Protein AF-A0A928NMP2-F1 (afdb_monomer_lite)

Foldseek 3Di:
DDPDPVVVVPPPPPVPPPPDDPPVVVVVVVVVVVVVVVVVDDDDVVVVVVVVVVVVVVVVVVVVVVVPVPVDPPPLDFQDAALVLVVVVCVVVVHDLVVLCVQQVHDSVVSVCCNHRNDDDDPVSLVSCCVPPVDDSCSRDDPPPD

Secondary structure (DSSP, 8-state):
----THHHH--TTGGGS-TTS-HHHHHHHHHHHHHHHHSSS---HHHHHHHHHHHHHHHHHHHHHHHHSS-S--PPPPSS---HHHHHHHHHTT--HHHHHHHHT--HHHHHHHHTTSSPPPHHHHHHHHHHH---GGGG--S---

Structure (mmCIF, N/CA/C/O backbone):
data_AF-A0A928NMP2-F1
#
_entry.id   AF-A0A928NMP2-F1
#
loop_
_atom_site.group_PDB
_atom_site.id
_atom_site.type_symbol
_atom_site.label_atom_id
_atom_site.label_alt_id
_atom_site.label_comp_id
_atom_site.label_asym_id
_atom_site.label_entity_id
_atom_site.label_seq_id
_atom_site.pdbx_PDB_ins_code
_atom_site.Cartn_x
_atom_site.Cartn_y
_atom_site.Cartn_z
_atom_site.occupancy
_atom_site.B_iso_or_equiv
_atom_site.auth_seq_id
_atom_site.auth_comp_id
_atom_site.auth_asym_id
_atom_site.auth_atom_id
_atom_site.pdbx_PDB_model_num
ATOM 1 N N . MET A 1 1 ? 6.647 -67.278 11.280 1.00 42.12 1 MET A N 1
ATOM 2 C CA . MET A 1 1 ? 7.534 -66.411 10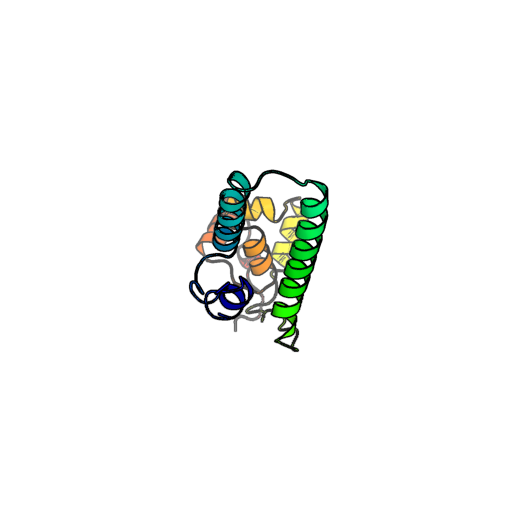.474 1.00 42.12 1 MET A CA 1
ATOM 3 C C . MET A 1 1 ? 7.169 -64.965 10.762 1.00 42.12 1 MET A C 1
ATOM 5 O O . MET A 1 1 ? 6.140 -64.484 10.306 1.00 42.12 1 MET A O 1
ATOM 9 N N . THR A 1 2 ? 7.937 -64.321 11.634 1.00 37.66 2 THR A N 1
ATOM 10 C CA . THR A 1 2 ? 7.749 -62.934 12.070 1.00 37.66 2 THR A CA 1
ATOM 11 C C . THR A 1 2 ? 8.116 -61.988 10.928 1.00 37.66 2 THR A C 1
ATOM 13 O O . THR A 1 2 ? 9.285 -61.685 10.702 1.00 37.66 2 THR A O 1
ATOM 16 N N . LEU A 1 3 ? 7.115 -61.519 10.181 1.00 40.25 3 LEU A N 1
ATOM 17 C CA . LEU A 1 3 ? 7.292 -60.398 9.260 1.00 40.25 3 LEU A CA 1
ATOM 18 C C . LEU A 1 3 ? 7.546 -59.138 10.095 1.00 40.25 3 LEU A C 1
ATOM 20 O O . LEU A 1 3 ? 6.629 -58.507 10.615 1.00 40.25 3 LEU A O 1
ATOM 24 N N . SER A 1 4 ? 8.832 -58.845 10.280 1.00 45.22 4 SER A N 1
ATOM 25 C CA . SER A 1 4 ? 9.343 -57.680 10.991 1.00 45.22 4 SER A CA 1
ATOM 26 C C . SER A 1 4 ? 8.748 -56.393 10.416 1.00 45.22 4 SER A C 1
ATOM 28 O O . SER A 1 4 ? 8.716 -56.183 9.201 1.00 45.22 4 SER A O 1
ATOM 30 N N . ILE A 1 5 ? 8.322 -55.509 11.317 1.00 49.53 5 ILE A N 1
ATOM 31 C CA . ILE A 1 5 ? 7.784 -54.163 11.061 1.00 49.53 5 ILE A CA 1
ATOM 32 C C . ILE A 1 5 ? 8.732 -53.318 10.177 1.00 49.53 5 ILE A C 1
ATOM 34 O O . ILE A 1 5 ? 8.299 -52.363 9.531 1.00 49.53 5 ILE A O 1
ATOM 38 N N . GLU A 1 6 ? 10.004 -53.711 10.056 1.00 42.06 6 GLU A N 1
ATOM 39 C CA . GLU A 1 6 ? 10.970 -53.114 9.129 1.00 42.06 6 GLU A CA 1
ATOM 40 C C . GLU A 1 6 ? 10.545 -53.182 7.653 1.00 42.06 6 GLU A C 1
ATOM 42 O O . GLU A 1 6 ? 10.818 -52.245 6.898 1.00 42.06 6 GLU A O 1
ATOM 47 N N . ASN A 1 7 ? 9.797 -54.211 7.239 1.00 44.44 7 ASN A N 1
ATOM 48 C CA . ASN A 1 7 ? 9.346 -54.337 5.849 1.00 44.44 7 ASN A CA 1
ATOM 49 C C . ASN A 1 7 ? 8.210 -53.367 5.491 1.00 44.44 7 ASN A C 1
ATOM 51 O O . ASN A 1 7 ? 8.084 -52.982 4.330 1.00 44.44 7 ASN A O 1
ATOM 55 N N . LEU A 1 8 ? 7.438 -52.888 6.474 1.00 43.59 8 LEU A N 1
ATOM 56 C CA . LEU A 1 8 ? 6.393 -51.887 6.228 1.00 43.59 8 LEU A CA 1
ATOM 57 C C . LEU A 1 8 ? 6.975 -50.468 6.076 1.00 43.59 8 LEU A C 1
ATOM 59 O O . LEU A 1 8 ? 6.406 -49.627 5.383 1.00 43.59 8 LEU A O 1
ATOM 63 N N . LEU A 1 9 ? 8.141 -50.206 6.678 1.00 43.12 9 LEU A N 1
ATOM 64 C CA . LEU A 1 9 ? 8.851 -48.923 6.580 1.00 43.12 9 LEU A CA 1
ATOM 65 C C . LEU A 1 9 ? 9.780 -48.835 5.356 1.00 43.12 9 LEU A C 1
ATOM 67 O O . LEU A 1 9 ? 10.292 -47.754 5.051 1.00 43.12 9 LEU A O 1
ATOM 71 N N . ARG A 1 10 ? 9.975 -49.944 4.627 1.00 42.19 10 ARG A N 1
ATOM 72 C CA . ARG A 1 10 ? 10.815 -50.007 3.420 1.00 42.19 10 ARG A CA 1
ATOM 73 C C . ARG A 1 10 ? 10.083 -49.665 2.121 1.00 42.19 10 ARG A C 1
ATOM 75 O O . ARG A 1 10 ? 10.741 -49.399 1.118 1.00 42.19 10 ARG A O 1
ATOM 82 N N . SER A 1 11 ? 8.754 -49.543 2.147 1.00 39.53 11 SER A N 1
ATOM 83 C CA . SER A 1 11 ? 7.981 -48.911 1.070 1.00 39.53 11 SER A CA 1
ATOM 84 C C . SER A 1 11 ? 8.150 -47.385 1.125 1.00 39.53 11 SER A C 1
ATOM 86 O O . SER A 1 11 ? 7.232 -46.621 1.442 1.00 39.53 11 SER A O 1
ATOM 88 N N . ARG A 1 12 ? 9.361 -46.921 0.807 1.00 45.88 12 ARG A N 1
ATOM 89 C CA . ARG A 1 12 ? 9.639 -45.535 0.426 1.00 45.88 12 ARG A CA 1
ATOM 90 C C . ARG A 1 12 ? 8.931 -45.251 -0.897 1.00 45.88 12 ARG A C 1
ATOM 92 O O . AR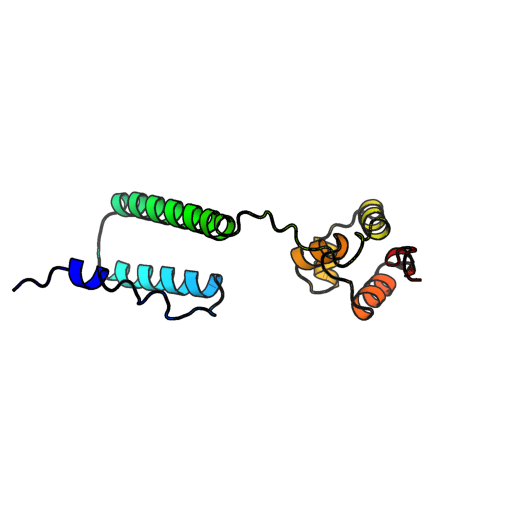G A 1 12 ? 9.575 -45.305 -1.930 1.00 45.88 12 ARG A O 1
ATOM 99 N N . ASN A 1 13 ? 7.618 -45.020 -0.857 1.00 44.59 13 ASN A N 1
ATOM 100 C CA . ASN A 1 13 ? 6.871 -44.316 -1.910 1.00 44.59 13 ASN A CA 1
ATOM 101 C C . ASN A 1 13 ? 5.394 -44.014 -1.588 1.00 44.59 13 ASN A C 1
ATOM 103 O O . ASN A 1 13 ? 4.700 -43.480 -2.444 1.00 44.59 13 ASN A O 1
ATOM 107 N N . SER A 1 14 ? 4.890 -44.231 -0.367 1.00 39.50 14 SER A N 1
ATOM 108 C CA . SER A 1 14 ? 3.506 -43.835 -0.026 1.00 39.50 14 SER A CA 1
ATOM 109 C C . SER A 1 14 ? 3.346 -42.365 0.407 1.00 39.50 14 SER A C 1
ATOM 111 O O . SER A 1 14 ? 2.228 -41.877 0.548 1.00 39.50 14 SER A O 1
ATOM 113 N N . PHE A 1 15 ? 4.438 -41.605 0.561 1.00 43.75 15 PHE A N 1
ATOM 114 C CA . PHE A 1 15 ? 4.378 -40.178 0.928 1.00 43.75 15 PHE A CA 1
ATOM 115 C C . PHE A 1 15 ? 4.134 -39.224 -0.255 1.00 43.75 15 PHE A C 1
ATOM 117 O O . PHE A 1 15 ? 3.953 -38.020 -0.039 1.00 43.75 15 PHE A O 1
ATOM 124 N N . ASN A 1 16 ? 4.067 -39.758 -1.477 1.00 43.91 16 ASN A N 1
ATOM 125 C CA . ASN A 1 16 ? 3.787 -39.005 -2.702 1.00 43.91 16 ASN A CA 1
ATOM 126 C C . ASN A 1 16 ? 2.309 -39.036 -3.120 1.00 43.91 16 ASN A C 1
ATOM 128 O O . ASN A 1 16 ? 1.994 -38.630 -4.231 1.00 43.91 16 ASN A O 1
ATOM 132 N N . LEU A 1 17 ? 1.386 -39.472 -2.254 1.00 45.22 17 LEU A N 1
ATOM 133 C CA . LEU A 1 17 ? -0.013 -39.618 -2.671 1.00 45.22 17 LEU A CA 1
ATOM 134 C C . LEU A 1 17 ? -0.807 -38.300 -2.742 1.00 45.22 17 LEU A C 1
ATOM 136 O O . LEU A 1 17 ? -1.920 -38.300 -3.244 1.00 45.22 17 LEU A O 1
ATOM 140 N N . PHE A 1 18 ? -0.264 -37.160 -2.297 1.00 44.34 18 PHE A N 1
ATOM 141 C CA . PHE A 1 18 ? -0.990 -35.881 -2.356 1.00 44.34 18 PHE A CA 1
ATOM 142 C C . PHE A 1 18 ? -0.049 -34.686 -2.581 1.00 44.34 18 PHE A C 1
ATOM 144 O O . PHE A 1 18 ? 0.336 -34.020 -1.615 1.00 44.34 18 PHE A O 1
ATOM 151 N N . PRO A 1 19 ? 0.342 -34.391 -3.835 1.00 44.91 19 PRO A N 1
ATOM 152 C CA . PRO A 1 19 ? 1.180 -33.231 -4.139 1.00 44.91 19 PRO A CA 1
ATOM 153 C C . PRO A 1 19 ? 0.435 -31.890 -4.000 1.00 44.91 19 PRO A C 1
ATOM 155 O O . PRO A 1 19 ? 1.084 -30.873 -3.786 1.00 44.91 19 PRO A O 1
ATOM 158 N N . ASN A 1 20 ? -0.906 -31.884 -4.021 1.00 43.88 20 ASN A N 1
ATOM 159 C CA . ASN A 1 20 ? -1.707 -30.652 -4.121 1.00 43.88 20 ASN A CA 1
ATOM 160 C C . ASN A 1 20 ? -2.597 -30.338 -2.904 1.00 43.88 20 ASN A C 1
ATOM 162 O O . ASN A 1 20 ? -3.454 -29.461 -2.971 1.00 43.88 20 ASN A O 1
ATOM 166 N N . ILE A 1 21 ? -2.409 -31.016 -1.769 1.00 47.22 21 ILE A N 1
ATOM 167 C CA . ILE A 1 21 ? -3.137 -30.672 -0.541 1.00 47.22 21 ILE A CA 1
ATOM 168 C C . ILE A 1 21 ? -2.348 -29.604 0.224 1.00 47.22 21 ILE A C 1
ATOM 170 O O . ILE A 1 21 ? -1.188 -29.818 0.585 1.00 47.22 21 ILE A O 1
ATOM 174 N N . CYS A 1 22 ? -2.998 -28.464 0.489 1.00 45.19 22 CYS A N 1
ATOM 175 C CA . CYS A 1 22 ? -2.463 -27.342 1.263 1.00 45.19 22 CYS A CA 1
AT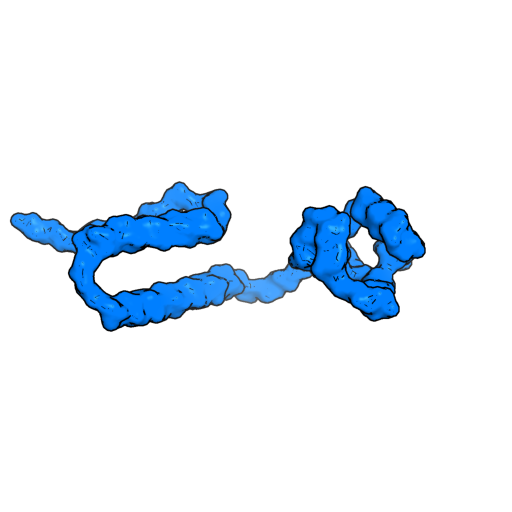OM 176 C C . CYS A 1 22 ? -1.694 -27.834 2.505 1.00 45.19 22 CYS A C 1
ATOM 178 O O . CYS A 1 22 ? -2.182 -28.687 3.252 1.00 45.19 22 CYS A O 1
ATOM 180 N N . LEU A 1 23 ? -0.499 -27.281 2.751 1.00 51.59 23 LEU A N 1
ATOM 181 C CA . LEU A 1 23 ? 0.424 -27.675 3.830 1.00 51.59 23 LEU A CA 1
ATOM 182 C C . LEU A 1 23 ? -0.271 -27.786 5.207 1.00 51.59 23 LEU A C 1
ATOM 184 O O . LEU A 1 23 ? 0.088 -28.619 6.042 1.00 51.59 23 LEU A O 1
ATOM 188 N N . H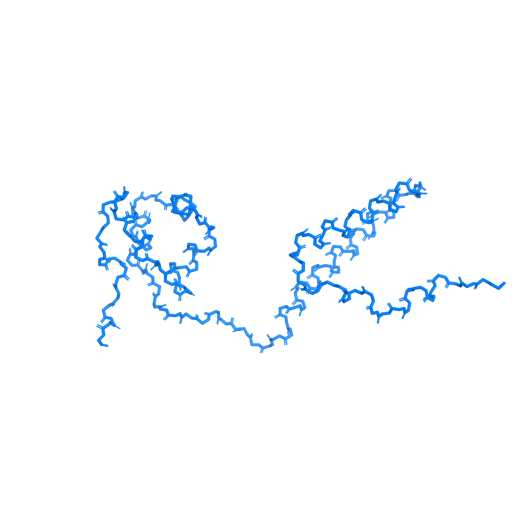IS A 1 24 ? -1.310 -26.974 5.419 1.00 45.12 24 HIS A N 1
ATOM 189 C CA . HIS A 1 24 ? -2.141 -26.964 6.619 1.00 45.12 24 HIS A CA 1
ATOM 190 C C . HIS A 1 24 ? -3.031 -28.216 6.756 1.00 45.12 24 HIS A C 1
ATOM 192 O O . HIS A 1 24 ? -3.119 -28.805 7.834 1.00 45.12 24 HIS A O 1
ATOM 198 N N . LEU A 1 25 ? -3.636 -28.676 5.657 1.00 47.22 25 LEU A N 1
ATOM 199 C CA . LEU A 1 25 ? -4.411 -29.920 5.595 1.00 47.22 25 LEU A CA 1
ATOM 200 C C . LEU A 1 25 ? -3.496 -31.143 5.738 1.00 47.22 25 LEU A C 1
ATOM 202 O O . LEU A 1 25 ? -3.838 -32.081 6.454 1.00 47.22 25 LEU A O 1
ATOM 206 N N . ARG A 1 26 ? -2.287 -31.099 5.165 1.00 50.91 26 ARG A N 1
ATOM 207 C CA . ARG A 1 26 ? -1.287 -32.171 5.302 1.00 50.91 26 ARG A CA 1
ATOM 208 C C . ARG A 1 26 ? -0.837 -32.346 6.760 1.00 50.91 26 ARG A C 1
ATOM 210 O O . ARG A 1 26 ? -0.795 -33.467 7.260 1.00 50.91 26 ARG A O 1
ATOM 217 N N . ASN A 1 27 ? -0.609 -31.244 7.478 1.00 52.72 27 ASN A N 1
ATOM 218 C CA . ASN A 1 27 ? -0.302 -31.274 8.912 1.00 52.72 27 ASN A CA 1
ATOM 219 C C . ASN A 1 27 ? -1.498 -31.715 9.771 1.00 52.72 27 ASN A C 1
ATOM 221 O O . ASN A 1 27 ? -1.299 -32.462 10.730 1.00 52.72 27 ASN A O 1
ATOM 225 N N . LYS A 1 28 ? -2.736 -31.332 9.427 1.00 58.16 28 LYS A N 1
ATOM 226 C CA . LYS A 1 28 ? -3.945 -31.850 10.097 1.00 58.16 28 LYS A CA 1
ATOM 227 C C . LYS A 1 28 ? -4.105 -33.360 9.898 1.00 58.16 28 LYS A C 1
ATOM 229 O O . LYS A 1 28 ? -4.352 -34.067 10.870 1.00 58.16 28 LYS A O 1
ATOM 234 N N . ILE A 1 29 ? -3.877 -33.875 8.688 1.00 58.91 29 ILE A N 1
ATOM 235 C CA . ILE A 1 29 ? -3.947 -35.314 8.390 1.00 58.91 29 ILE A CA 1
ATOM 236 C C . ILE A 1 29 ? -2.865 -36.073 9.167 1.00 58.91 29 ILE A C 1
ATOM 238 O O . ILE A 1 29 ? -3.192 -37.003 9.901 1.00 58.91 29 ILE A O 1
ATOM 242 N N . ILE A 1 30 ? -1.604 -35.632 9.111 1.00 59.38 30 ILE A N 1
ATOM 243 C CA . ILE A 1 30 ? -0.488 -36.288 9.816 1.00 59.38 30 ILE A CA 1
ATOM 244 C C . ILE A 1 30 ? -0.707 -36.281 11.334 1.00 59.38 30 ILE A C 1
ATOM 246 O O . ILE A 1 30 ? -0.537 -37.309 11.988 1.00 59.38 30 ILE A O 1
ATOM 250 N N . THR A 1 31 ? -1.125 -35.145 11.902 1.00 57.81 31 THR A N 1
ATOM 251 C CA . THR A 1 31 ? -1.395 -35.043 13.345 1.00 57.81 31 THR A CA 1
ATOM 252 C C . THR A 1 31 ? -2.626 -35.847 13.762 1.00 57.81 31 THR A C 1
ATOM 254 O O . THR A 1 31 ? -2.595 -36.455 14.830 1.00 57.81 31 THR A O 1
ATOM 257 N N . SER A 1 32 ? -3.671 -35.928 12.929 1.00 55.12 32 SER A N 1
ATOM 258 C CA . SER A 1 32 ? -4.865 -36.749 13.190 1.00 55.12 32 SER A CA 1
ATOM 259 C C . SER A 1 32 ? -4.579 -38.253 13.129 1.00 55.12 32 SER A C 1
ATOM 261 O O . SER A 1 32 ? -5.020 -38.989 14.012 1.00 55.12 32 SER A O 1
ATOM 263 N N . PHE A 1 33 ? -3.763 -38.696 12.167 1.00 55.16 33 PHE A N 1
ATOM 264 C CA . PHE A 1 33 ? -3.315 -40.082 12.051 1.00 55.16 33 PHE A CA 1
ATOM 265 C C . PHE A 1 33 ? -2.485 -40.475 13.280 1.00 55.16 33 PHE A C 1
ATOM 267 O O . PHE A 1 33 ? -2.784 -41.469 13.937 1.00 55.16 33 PHE A O 1
ATOM 274 N N . TYR A 1 34 ? -1.547 -39.615 13.698 1.00 51.53 34 TYR A N 1
ATOM 275 C CA . TYR A 1 34 ? -0.770 -39.816 14.928 1.00 51.53 34 TYR A CA 1
ATOM 276 C C . TYR A 1 34 ? -1.628 -39.805 16.204 1.00 51.53 34 TYR A C 1
ATOM 278 O O . TYR A 1 34 ? -1.308 -40.507 17.164 1.00 51.53 34 TYR A O 1
ATOM 286 N N . ARG A 1 35 ? -2.712 -39.017 16.253 1.00 51.38 35 ARG A N 1
ATOM 287 C CA . ARG A 1 35 ? -3.640 -38.985 17.398 1.00 51.38 35 ARG A CA 1
ATOM 288 C C . ARG A 1 35 ? -4.454 -40.278 17.488 1.00 51.38 35 ARG A C 1
ATOM 290 O O . ARG A 1 35 ? -4.613 -40.803 18.586 1.00 51.38 35 ARG A O 1
ATOM 297 N N . LYS A 1 36 ? -4.893 -40.812 16.342 1.00 49.09 36 LYS A N 1
ATOM 298 C CA . LYS A 1 36 ? -5.670 -42.058 16.239 1.00 49.09 36 LYS A CA 1
ATOM 299 C C . LYS A 1 36 ? -4.837 -43.307 16.551 1.00 49.09 36 LYS A C 1
ATOM 301 O O . LYS A 1 36 ? -5.341 -44.225 17.183 1.00 49.09 36 LYS A O 1
ATOM 306 N N . SER A 1 37 ? -3.547 -43.314 16.215 1.00 48.00 37 SER A N 1
ATOM 307 C CA . SER A 1 37 ? -2.625 -44.379 16.641 1.00 48.00 37 SER A CA 1
ATOM 308 C C . SER A 1 37 ? -2.339 -44.364 18.154 1.00 48.00 37 SER A C 1
ATOM 310 O O . SER A 1 37 ? -2.060 -45.406 18.737 1.00 48.00 37 SER A O 1
ATOM 312 N N . ASN A 1 38 ? -2.419 -43.199 18.812 1.00 48.88 38 ASN A N 1
ATOM 313 C CA . ASN A 1 38 ? -2.089 -43.040 20.238 1.00 48.88 38 ASN A CA 1
ATOM 314 C C . ASN A 1 38 ? -3.255 -43.311 21.200 1.00 48.88 38 ASN A C 1
ATOM 316 O O . ASN A 1 38 ? -2.999 -43.581 22.370 1.00 48.88 38 ASN A O 1
ATOM 320 N N . SER A 1 39 ? -4.515 -43.287 20.751 1.00 48.59 39 SER A N 1
ATOM 321 C CA . SER A 1 39 ? -5.624 -43.806 21.571 1.00 48.59 39 SER A CA 1
ATOM 322 C C . SER A 1 39 ? -5.551 -45.328 21.742 1.00 48.59 39 SER A C 1
ATOM 324 O O . SER A 1 39 ? -6.192 -45.868 22.635 1.00 48.59 39 SER A O 1
ATOM 326 N N . PHE A 1 40 ? -4.757 -46.009 20.907 1.00 48.94 40 PHE A N 1
ATOM 327 C CA . PHE A 1 40 ? -4.585 -47.462 20.912 1.00 48.94 40 PHE A CA 1
ATOM 328 C C . PHE A 1 40 ? -3.372 -47.940 21.732 1.00 48.94 40 PHE A C 1
ATOM 330 O O . PHE A 1 40 ? -3.284 -49.112 22.077 1.00 48.94 40 PHE A O 1
ATOM 337 N N . LEU A 1 41 ? -2.432 -47.051 22.075 1.00 45.78 41 LEU A N 1
ATOM 338 C CA . LEU A 1 41 ? -1.188 -47.415 22.758 1.00 45.78 41 LEU A CA 1
ATOM 339 C C . LEU A 1 41 ? -1.000 -46.567 24.017 1.00 45.78 41 LEU A C 1
ATOM 341 O O . LEU A 1 41 ? -0.496 -45.443 23.993 1.00 45.78 41 LEU A O 1
ATOM 345 N N . GLY A 1 42 ? -1.418 -47.128 25.148 1.00 51.38 42 GLY A N 1
ATOM 346 C CA . GLY A 1 42 ? -1.162 -46.554 26.459 1.00 51.38 42 GLY A CA 1
ATOM 347 C C . GLY A 1 42 ? 0.337 -46.498 26.791 1.00 51.38 42 GLY A C 1
ATOM 348 O O . GLY A 1 42 ? 1.037 -47.500 26.706 1.00 51.38 42 GLY A O 1
ATOM 349 N N . LYS A 1 43 ? 0.758 -45.332 27.312 1.00 46.53 43 LYS A N 1
ATOM 350 C CA . LYS A 1 43 ? 1.967 -45.052 28.129 1.00 46.53 43 LYS A CA 1
ATOM 351 C C . LYS A 1 43 ? 3.308 -44.851 27.383 1.00 46.53 43 LYS A C 1
ATOM 353 O O . LYS A 1 43 ? 3.952 -45.807 26.988 1.00 46.53 43 LYS A O 1
ATOM 358 N N . ASN A 1 44 ? 3.808 -43.597 27.337 1.00 49.78 44 ASN A N 1
ATOM 359 C CA . ASN A 1 44 ? 4.977 -43.095 28.114 1.00 49.78 44 ASN A CA 1
ATOM 360 C C . ASN A 1 44 ? 5.310 -41.609 27.773 1.00 49.78 44 ASN A C 1
ATOM 362 O O . ASN A 1 44 ? 5.842 -41.297 26.703 1.00 49.78 44 ASN A O 1
ATOM 366 N N . LYS A 1 45 ? 5.045 -40.656 28.689 1.00 50.69 45 LYS A N 1
ATOM 367 C CA . LYS A 1 45 ? 5.194 -39.192 28.451 1.00 50.69 45 LYS A CA 1
ATOM 368 C C . LYS A 1 45 ? 6.640 -38.746 28.142 1.00 50.69 45 LYS A C 1
ATOM 370 O O . LYS A 1 45 ? 6.840 -37.733 27.469 1.00 50.69 45 LYS A O 1
ATOM 375 N N . LYS A 1 46 ? 7.657 -39.483 28.614 1.00 50.75 46 LYS A N 1
ATOM 376 C CA . LYS A 1 46 ? 9.083 -39.186 28.353 1.00 50.75 46 LYS A CA 1
ATOM 377 C C . LYS A 1 46 ? 9.492 -39.534 26.915 1.00 50.75 46 LYS A C 1
ATOM 379 O O . LYS A 1 46 ? 10.150 -38.718 26.269 1.00 50.75 46 LYS A O 1
ATOM 384 N N . SER A 1 47 ? 9.029 -40.670 26.385 1.00 47.62 47 SER A N 1
ATOM 385 C CA . SER A 1 47 ? 9.236 -41.037 24.974 1.00 47.62 47 SER A CA 1
ATOM 386 C C . SER A 1 47 ? 8.572 -40.037 24.032 1.00 47.62 47 SER A C 1
ATOM 388 O O . SER A 1 47 ? 9.185 -39.652 23.043 1.00 47.62 47 SER A O 1
ATOM 390 N N . PHE A 1 48 ? 7.398 -39.509 24.396 1.00 51.56 48 PHE A N 1
ATOM 391 C CA . PHE A 1 48 ? 6.701 -38.473 23.626 1.00 51.56 48 PHE A CA 1
ATOM 392 C C . PHE A 1 48 ? 7.495 -37.162 23.500 1.00 51.56 48 PHE A C 1
ATOM 394 O O . PHE A 1 48 ? 7.585 -36.584 22.419 1.00 51.56 48 PHE A O 1
ATOM 401 N N . LYS A 1 49 ? 8.124 -36.687 24.586 1.00 55.50 49 LYS A N 1
ATOM 402 C CA . LYS A 1 49 ? 8.972 -35.480 24.530 1.00 55.50 49 LYS A CA 1
ATOM 403 C C . LYS A 1 49 ? 10.191 -35.685 23.625 1.00 55.50 49 LYS A C 1
ATOM 405 O O . LYS A 1 49 ? 10.608 -34.747 22.946 1.00 55.50 49 LYS A O 1
ATOM 410 N N . LYS A 1 50 ? 10.753 -36.899 23.603 1.00 56.53 50 LYS A N 1
ATOM 411 C CA . LYS A 1 50 ? 11.897 -37.249 22.752 1.00 56.53 50 LYS A CA 1
ATOM 412 C C . LYS A 1 50 ? 11.481 -37.355 21.283 1.00 56.53 50 LYS A C 1
ATOM 414 O O . LYS A 1 50 ? 12.121 -36.732 20.442 1.00 56.53 50 LYS A O 1
ATOM 419 N N . THR A 1 51 ? 10.386 -38.051 20.977 1.00 55.06 51 THR A N 1
ATOM 420 C CA . THR A 1 51 ? 9.883 -38.194 19.602 1.00 55.06 51 THR A CA 1
ATOM 421 C C . THR A 1 51 ? 9.390 -36.865 19.032 1.00 55.06 51 THR A C 1
ATOM 423 O O . THR A 1 51 ? 9.760 -36.535 17.910 1.00 55.06 51 THR A O 1
ATOM 426 N N . LYS A 1 52 ? 8.690 -36.030 19.814 1.00 58.69 52 LYS A N 1
ATOM 427 C CA . LYS A 1 52 ? 8.288 -34.675 19.397 1.00 58.69 52 LYS A CA 1
ATOM 428 C C . LYS A 1 52 ? 9.494 -33.787 19.068 1.00 58.69 52 LYS A C 1
ATOM 430 O O . LYS A 1 52 ? 9.511 -33.171 18.012 1.00 58.69 52 LYS A O 1
ATOM 435 N N . LYS A 1 53 ? 10.556 -33.800 19.888 1.00 59.72 53 LYS A N 1
ATOM 436 C CA . LYS A 1 53 ? 11.803 -33.064 19.592 1.00 59.72 53 LYS A CA 1
ATOM 437 C C . LYS A 1 53 ? 12.491 -33.538 18.308 1.00 59.72 53 LYS A C 1
ATOM 439 O O . LYS A 1 53 ? 13.044 -32.716 17.583 1.00 59.72 53 LYS A O 1
ATOM 444 N N . VAL A 1 54 ? 12.484 -34.844 18.028 1.00 59.19 54 VAL A N 1
ATOM 445 C CA . VAL A 1 54 ? 13.064 -35.393 16.790 1.00 59.19 54 VAL A CA 1
ATOM 446 C C . VAL A 1 54 ? 12.225 -34.991 15.576 1.00 59.19 54 VAL A C 1
ATOM 448 O O . VAL A 1 54 ? 12.799 -34.549 14.582 1.00 59.19 54 VAL A O 1
ATOM 451 N N . VAL A 1 55 ? 10.894 -35.065 15.678 1.00 60.59 55 VAL A N 1
ATOM 452 C CA . VAL A 1 55 ? 9.970 -34.642 14.615 1.00 60.59 55 VAL A CA 1
ATOM 453 C C . VAL A 1 55 ? 10.084 -33.138 14.360 1.00 60.59 55 VAL A C 1
ATOM 455 O O . VAL A 1 55 ? 10.289 -32.763 13.214 1.00 60.59 55 VAL A O 1
ATOM 458 N N . ASP A 1 56 ? 10.084 -32.295 15.398 1.00 65.38 56 ASP A N 1
ATOM 459 C CA . ASP A 1 56 ? 10.234 -30.832 15.292 1.00 65.38 56 ASP A CA 1
ATOM 460 C C . ASP A 1 56 ? 11.598 -30.424 14.696 1.00 65.38 56 ASP A C 1
ATOM 462 O O . ASP A 1 56 ? 11.709 -29.468 13.923 1.00 65.38 56 ASP A O 1
ATOM 466 N N . LYS A 1 57 ? 12.670 -31.161 15.025 1.00 63.16 57 LYS A N 1
ATOM 467 C CA . LYS A 1 57 ? 14.006 -30.953 14.441 1.00 63.16 57 LYS A CA 1
ATOM 468 C C . LYS A 1 57 ? 14.055 -31.395 12.975 1.00 63.16 57 LYS A C 1
ATOM 470 O O . LYS A 1 57 ? 14.730 -30.750 12.171 1.00 63.16 57 LYS A O 1
ATOM 475 N N . ALA A 1 58 ? 13.350 -32.469 12.623 1.00 58.12 58 ALA A N 1
ATOM 476 C CA . ALA A 1 58 ? 13.240 -32.953 11.252 1.00 58.12 58 ALA A CA 1
ATOM 477 C C . ALA A 1 58 ? 12.396 -32.006 10.384 1.00 58.12 58 ALA A C 1
ATOM 479 O O . ALA A 1 58 ? 12.850 -31.640 9.303 1.00 58.12 58 ALA A O 1
ATOM 480 N N . THR A 1 59 ? 11.251 -31.511 10.866 1.00 59.94 59 THR A N 1
ATOM 481 C CA . THR A 1 59 ? 10.432 -30.515 10.148 1.00 59.94 59 THR A CA 1
ATOM 482 C C . THR A 1 59 ? 11.174 -29.197 9.951 1.00 59.94 59 THR A C 1
ATOM 484 O O . THR A 1 59 ? 11.170 -28.678 8.835 1.00 59.94 59 THR A O 1
ATOM 487 N N . LYS A 1 60 ? 11.901 -28.691 10.962 1.00 60.12 60 LYS A N 1
ATOM 488 C CA . LYS A 1 60 ? 12.764 -27.501 10.792 1.00 60.12 60 LYS A CA 1
ATOM 489 C C . LYS A 1 60 ? 13.864 -27.711 9.744 1.00 60.12 60 LYS A C 1
ATOM 491 O O . LYS A 1 60 ? 14.106 -26.824 8.926 1.00 60.12 60 LYS A O 1
ATOM 496 N N . ARG A 1 61 ? 14.510 -28.884 9.727 1.00 54.66 61 ARG A N 1
ATOM 497 C CA . ARG A 1 61 ? 15.517 -29.235 8.706 1.00 54.66 61 ARG A CA 1
ATOM 498 C C . ARG A 1 61 ? 14.910 -29.371 7.312 1.00 54.66 61 ARG A C 1
ATOM 500 O O . ARG A 1 61 ? 15.535 -28.922 6.360 1.00 54.66 61 ARG A O 1
ATOM 507 N N . CYS A 1 62 ? 13.719 -29.950 7.181 1.00 53.41 62 CYS A N 1
ATOM 508 C CA . CYS A 1 62 ? 13.022 -30.064 5.900 1.00 53.41 62 CYS A CA 1
ATOM 509 C C . CYS A 1 62 ? 12.627 -28.693 5.344 1.00 53.41 62 CYS A C 1
ATOM 511 O O . CYS A 1 62 ? 12.870 -28.462 4.167 1.00 53.41 62 CYS A O 1
ATOM 513 N N . TYR A 1 63 ? 12.136 -27.774 6.185 1.00 53.62 63 TYR A N 1
ATOM 514 C CA . TYR A 1 63 ? 11.801 -26.401 5.784 1.00 53.62 63 TYR A CA 1
ATOM 515 C C . TYR A 1 63 ? 13.028 -25.621 5.281 1.00 53.62 63 TYR A C 1
ATOM 517 O O . TYR A 1 63 ? 12.973 -24.967 4.244 1.00 53.62 63 TYR A O 1
ATOM 525 N N . HIS A 1 64 ? 14.176 -25.745 5.961 1.00 50.75 64 HIS A N 1
ATOM 526 C CA . HIS A 1 64 ? 15.429 -25.158 5.470 1.00 50.75 64 HIS A CA 1
ATOM 527 C C . HIS A 1 64 ? 15.967 -25.869 4.220 1.00 50.75 64 HIS A C 1
ATOM 529 O O . HIS A 1 64 ? 16.525 -25.222 3.341 1.00 50.75 64 HIS A O 1
ATOM 535 N N . LYS A 1 65 ? 15.804 -27.194 4.111 1.00 48.06 65 LYS A N 1
ATOM 536 C CA . LYS A 1 65 ? 16.318 -27.972 2.977 1.00 48.06 65 LYS A CA 1
ATOM 537 C C . LYS A 1 65 ? 15.517 -27.727 1.700 1.00 48.06 65 LYS A C 1
ATOM 539 O O . LYS A 1 65 ? 16.146 -27.601 0.659 1.00 48.06 65 LYS A O 1
ATOM 544 N N . SER A 1 66 ? 14.190 -27.584 1.760 1.00 45.03 66 SER A N 1
ATOM 545 C CA . SER A 1 66 ? 13.367 -27.224 0.591 1.00 45.03 66 SER A CA 1
ATOM 546 C C . SER A 1 66 ? 13.705 -25.841 0.026 1.00 45.03 66 SER A C 1
ATOM 548 O O . SER A 1 66 ? 13.609 -25.653 -1.181 1.00 45.03 66 SER A O 1
ATOM 550 N N . ASN A 1 67 ? 14.194 -24.920 0.862 1.00 47.88 67 ASN A N 1
ATOM 551 C CA . ASN A 1 67 ? 14.682 -23.612 0.412 1.00 47.88 67 ASN A CA 1
ATOM 552 C C . ASN A 1 67 ? 16.139 -23.646 -0.088 1.00 47.88 67 ASN A C 1
ATOM 554 O O . ASN A 1 67 ? 16.570 -22.708 -0.740 1.00 47.88 67 ASN A O 1
ATOM 558 N N . LYS A 1 68 ? 16.895 -24.724 0.175 1.00 40.56 68 LYS A N 1
ATOM 559 C CA . LYS A 1 68 ? 18.325 -24.845 -0.170 1.00 40.56 68 LYS A CA 1
ATOM 560 C C . LYS A 1 68 ? 18.599 -25.620 -1.467 1.00 40.56 68 LYS A C 1
ATOM 562 O O . LYS A 1 68 ? 19.726 -25.606 -1.944 1.00 40.56 68 LYS A O 1
ATOM 567 N N . VAL A 1 69 ? 17.602 -26.303 -2.049 1.00 44.50 69 VAL A N 1
ATOM 568 C CA . VAL A 1 69 ? 17.772 -27.027 -3.335 1.00 44.50 69 VAL A CA 1
ATOM 569 C C . VAL A 1 69 ? 17.809 -26.072 -4.539 1.00 44.50 69 VAL A C 1
ATOM 571 O O . VAL A 1 69 ? 18.228 -26.462 -5.620 1.00 44.50 69 VAL A O 1
ATOM 574 N N . LYS A 1 70 ? 17.464 -24.794 -4.359 1.00 42.50 70 LYS A N 1
ATOM 575 C CA . LYS A 1 70 ? 17.747 -23.742 -5.338 1.00 42.50 70 LYS A CA 1
ATOM 576 C C . LYS A 1 70 ? 18.848 -22.866 -4.754 1.00 42.50 70 LYS A C 1
ATOM 578 O O . LYS A 1 70 ? 18.559 -21.930 -4.028 1.00 42.50 70 LYS A O 1
ATOM 583 N N . GLY A 1 71 ? 20.108 -23.210 -5.016 1.00 40.72 71 GLY A N 1
ATOM 584 C CA . GLY A 1 71 ? 21.293 -22.408 -4.672 1.00 40.72 71 GLY A CA 1
ATOM 585 C C . GLY A 1 71 ? 21.399 -21.110 -5.481 1.00 40.72 71 GLY A C 1
ATOM 586 O O . GLY A 1 71 ? 22.469 -20.759 -5.956 1.00 40.72 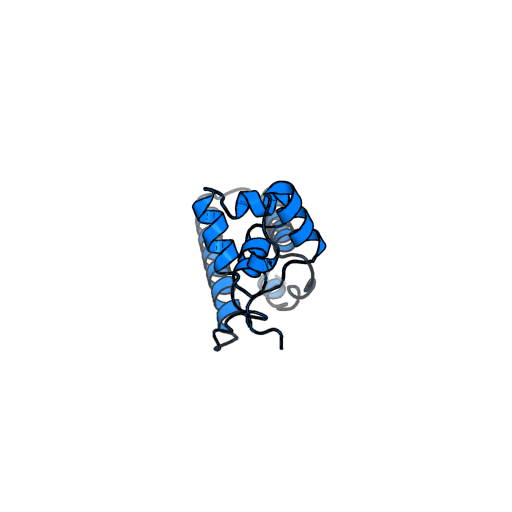71 GLY A O 1
ATOM 587 N N . VAL A 1 72 ? 20.269 -20.440 -5.667 1.00 47.00 72 VAL A N 1
ATOM 588 C CA . VAL A 1 72 ? 20.130 -19.061 -6.100 1.00 47.00 72 VAL A CA 1
ATOM 589 C C . VAL A 1 72 ? 19.158 -18.504 -5.079 1.00 47.00 72 VAL A C 1
ATOM 591 O O . VAL A 1 72 ? 18.035 -19.005 -4.982 1.00 47.00 72 VAL A O 1
ATOM 594 N N . ASP A 1 73 ? 19.574 -17.515 -4.295 1.00 55.53 73 ASP A N 1
ATOM 595 C CA . ASP A 1 73 ? 18.618 -16.673 -3.588 1.00 55.53 73 ASP A CA 1
ATOM 596 C C . ASP A 1 73 ? 17.782 -15.993 -4.677 1.00 55.53 73 ASP A C 1
ATOM 598 O O . ASP A 1 73 ? 18.151 -14.941 -5.196 1.00 55.53 73 ASP A O 1
ATOM 602 N N . VAL A 1 74 ? 16.710 -16.653 -5.134 1.00 55.47 74 VAL A N 1
ATOM 603 C CA . VAL A 1 74 ? 15.807 -16.089 -6.133 1.00 55.47 74 VAL A CA 1
ATOM 604 C C . VAL A 1 74 ? 15.056 -14.995 -5.398 1.00 55.47 74 VAL A C 1
ATOM 606 O O . VAL A 1 74 ? 14.008 -15.228 -4.795 1.00 55.47 74 VAL A O 1
ATOM 609 N N . MET A 1 75 ? 15.655 -13.806 -5.388 1.00 58.91 75 MET A N 1
ATOM 610 C CA . MET A 1 75 ? 14.986 -12.581 -5.001 1.00 58.91 75 MET A CA 1
ATOM 611 C C . MET A 1 75 ? 13.687 -12.557 -5.807 1.00 58.91 75 MET A C 1
ATOM 613 O O . MET A 1 75 ? 13.754 -12.687 -7.033 1.00 58.91 75 MET A O 1
ATOM 617 N N . PRO A 1 76 ? 12.513 -12.473 -5.160 1.00 66.69 76 PRO A N 1
ATOM 618 C CA . PRO A 1 76 ? 11.259 -12.401 -5.891 1.00 66.69 76 PRO A CA 1
ATOM 619 C C . PRO A 1 76 ? 11.375 -11.261 -6.902 1.00 66.69 76 PRO A C 1
ATOM 621 O O . PRO A 1 76 ? 11.672 -10.121 -6.531 1.00 66.69 76 PRO A O 1
ATOM 624 N N . THR A 1 77 ? 11.240 -11.603 -8.183 1.00 79.19 77 THR A N 1
ATOM 625 C CA . THR A 1 77 ? 11.420 -10.671 -9.293 1.00 79.19 77 THR A CA 1
ATOM 626 C C . THR A 1 77 ? 10.409 -9.548 -9.126 1.00 79.19 77 THR A C 1
ATOM 628 O O . THR A 1 77 ? 9.203 -9.797 -9.120 1.00 79.19 77 THR A O 1
ATOM 631 N N . LYS A 1 78 ? 10.893 -8.319 -8.933 1.00 86.62 78 LYS A N 1
ATOM 632 C CA . LYS A 1 78 ? 10.025 -7.144 -8.838 1.00 86.62 78 LYS A CA 1
ATOM 633 C C . LYS A 1 78 ? 9.457 -6.850 -10.223 1.00 86.62 78 LYS A C 1
ATOM 635 O O . LYS A 1 78 ? 10.220 -6.736 -11.176 1.00 86.62 78 LYS A O 1
ATOM 640 N N . ILE A 1 79 ? 8.137 -6.740 -10.308 1.00 90.25 79 ILE A N 1
ATOM 641 C CA . ILE A 1 79 ? 7.396 -6.401 -11.529 1.00 90.25 79 ILE A CA 1
ATOM 642 C C . ILE A 1 79 ? 7.422 -4.883 -11.742 1.00 90.25 79 ILE A C 1
ATOM 644 O O . ILE A 1 79 ? 7.525 -4.414 -12.869 1.00 90.25 79 ILE A O 1
ATOM 648 N N . HIS A 1 80 ? 7.409 -4.116 -10.649 1.00 89.31 80 HIS A N 1
ATOM 649 C CA . HIS A 1 80 ? 7.476 -2.658 -10.676 1.00 89.31 80 HIS A CA 1
ATOM 650 C C . HIS A 1 80 ? 8.341 -2.110 -9.533 1.00 89.31 80 HIS A C 1
ATOM 652 O O . HIS A 1 80 ? 8.710 -2.811 -8.581 1.00 89.31 80 HIS A O 1
ATOM 658 N N . LYS A 1 81 ? 8.688 -0.822 -9.621 1.00 91.62 81 LYS A N 1
ATOM 659 C CA . LYS A 1 81 ? 9.353 -0.114 -8.520 1.00 91.62 81 LYS A CA 1
ATOM 660 C C . LYS A 1 81 ? 8.420 -0.087 -7.299 1.00 91.62 81 LYS A C 1
ATOM 662 O O . LYS A 1 81 ? 7.218 0.116 -7.470 1.00 91.62 81 LYS A O 1
ATOM 667 N N . PRO A 1 82 ? 8.941 -0.254 -6.070 1.00 93.12 82 PRO A N 1
ATOM 668 C CA . PRO A 1 82 ? 8.130 -0.120 -4.864 1.00 93.12 82 PRO A CA 1
ATOM 669 C C . PRO A 1 82 ? 7.385 1.218 -4.828 1.00 93.12 82 PRO A C 1
ATOM 671 O O . PRO A 1 82 ? 7.960 2.250 -5.183 1.00 93.12 82 PRO A O 1
ATOM 674 N N . TYR A 1 83 ? 6.146 1.220 -4.336 1.00 94.81 83 TYR A N 1
ATOM 675 C CA . TYR A 1 83 ? 5.351 2.442 -4.190 1.00 94.81 83 TYR A CA 1
ATOM 676 C C . TYR A 1 83 ? 5.855 3.268 -2.996 1.00 94.81 83 TYR A C 1
ATOM 678 O O . TYR A 1 83 ? 5.263 3.280 -1.915 1.00 94.81 83 TYR A O 1
ATOM 686 N N . ALA A 1 84 ? 6.997 3.937 -3.171 1.00 93.62 84 ALA A N 1
ATOM 687 C CA . ALA A 1 84 ? 7.675 4.686 -2.115 1.00 93.62 84 ALA A CA 1
ATOM 688 C C . ALA A 1 84 ? 6.809 5.831 -1.565 1.00 93.62 84 ALA A C 1
ATOM 690 O O . ALA A 1 84 ? 6.721 5.986 -0.348 1.00 93.62 84 ALA A O 1
ATOM 691 N N . LYS A 1 85 ? 6.114 6.567 -2.447 1.00 94.50 85 LYS A N 1
ATOM 692 C CA . LYS A 1 85 ? 5.182 7.637 -2.055 1.00 94.50 85 LYS A CA 1
ATOM 693 C C . LYS A 1 85 ? 4.045 7.085 -1.188 1.00 94.50 85 LYS A C 1
ATOM 695 O O . LYS A 1 85 ? 3.796 7.597 -0.103 1.00 94.50 85 LYS A O 1
ATOM 700 N N . PHE A 1 86 ? 3.424 5.980 -1.610 1.00 95.75 86 PHE A N 1
ATOM 701 C CA . PHE A 1 86 ? 2.342 5.342 -0.852 1.00 95.75 86 PHE A CA 1
ATOM 702 C C . PHE A 1 86 ? 2.824 4.815 0.505 1.00 95.75 86 PHE A C 1
ATOM 704 O O . PHE A 1 86 ? 2.155 4.986 1.522 1.00 95.75 86 PHE A O 1
ATOM 711 N N . LYS A 1 87 ? 4.031 4.240 0.553 1.00 94.88 87 LYS A N 1
ATOM 712 C CA . LYS A 1 87 ? 4.659 3.795 1.803 1.00 94.88 87 LYS A CA 1
ATOM 713 C C . LYS A 1 87 ? 4.940 4.950 2.771 1.00 94.88 87 LYS A C 1
ATOM 715 O O . LYS A 1 87 ? 4.782 4.753 3.974 1.00 94.88 87 LYS A O 1
ATOM 720 N N . GLY A 1 88 ? 5.365 6.112 2.270 1.00 95.56 88 GLY A N 1
ATOM 721 C CA . GLY A 1 88 ? 5.535 7.332 3.068 1.00 95.56 88 GLY A CA 1
ATOM 722 C C . GLY A 1 88 ? 4.206 7.808 3.646 1.00 95.56 88 GLY A C 1
ATOM 723 O O . GLY A 1 88 ? 4.072 7.919 4.861 1.00 95.56 88 GLY A O 1
ATOM 724 N N . TRP A 1 89 ? 3.191 7.923 2.790 1.00 96.12 89 TRP A N 1
ATOM 725 C CA . TRP A 1 89 ? 1.855 8.363 3.184 1.00 96.12 89 TRP A CA 1
ATOM 726 C C . TRP A 1 89 ? 1.218 7.483 4.270 1.00 96.12 89 TRP A C 1
ATOM 728 O O . TRP A 1 89 ? 0.649 8.010 5.223 1.00 96.12 89 TRP A O 1
ATOM 738 N N . ILE A 1 90 ? 1.366 6.151 4.194 1.00 96.62 90 ILE A N 1
ATOM 739 C CA . ILE A 1 90 ? 0.886 5.238 5.252 1.00 96.62 90 ILE A CA 1
ATOM 740 C C . ILE A 1 90 ? 1.491 5.624 6.610 1.00 96.62 90 ILE A C 1
ATOM 742 O O . ILE A 1 90 ? 0.776 5.703 7.606 1.00 96.62 90 ILE A O 1
ATOM 746 N N . ARG A 1 91 ? 2.801 5.901 6.648 1.00 96.44 91 ARG A N 1
ATOM 747 C CA . ARG A 1 91 ? 3.507 6.264 7.886 1.00 96.44 91 ARG A CA 1
ATOM 748 C C . ARG A 1 91 ? 3.093 7.635 8.406 1.00 96.44 91 ARG A C 1
ATOM 750 O O . ARG A 1 91 ? 2.928 7.786 9.610 1.00 96.44 91 ARG A O 1
ATOM 757 N N . GLU A 1 92 ? 2.933 8.608 7.514 1.00 97.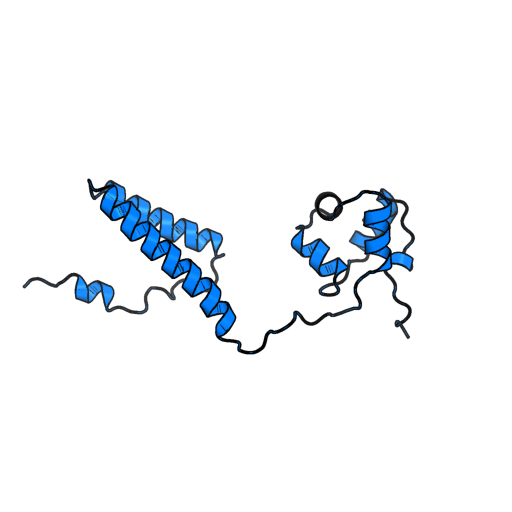06 92 GLU A N 1
ATOM 758 C CA . GLU A 1 92 ? 2.507 9.973 7.852 1.00 97.06 92 GLU A CA 1
ATOM 759 C C . GLU A 1 92 ? 1.095 10.006 8.447 1.00 97.06 92 GLU A C 1
ATOM 761 O O . GLU A 1 92 ? 0.820 10.810 9.331 1.00 97.06 92 GLU A O 1
ATOM 766 N N . ASN A 1 93 ? 0.225 9.089 8.022 1.00 95.81 93 ASN A N 1
ATOM 767 C CA . ASN A 1 93 ? -1.146 8.976 8.523 1.00 95.81 93 ASN A CA 1
ATOM 768 C C . ASN A 1 93 ? -1.278 8.029 9.728 1.00 95.81 93 ASN A C 1
ATOM 770 O O . ASN A 1 93 ? -2.393 7.736 10.152 1.00 95.81 93 ASN A O 1
ATOM 774 N N . GLY A 1 94 ? -0.165 7.522 10.275 1.00 96.56 94 GLY A N 1
ATOM 775 C CA . GLY A 1 94 ? -0.181 6.607 11.421 1.00 96.56 94 GLY A CA 1
ATOM 776 C C . GLY A 1 94 ? -0.821 5.247 11.131 1.00 96.56 94 GLY A C 1
ATOM 777 O O . GLY A 1 94 ? -1.138 4.515 12.065 1.00 96.56 94 GLY A O 1
ATOM 778 N N . LEU A 1 95 ? -0.998 4.906 9.853 1.00 96.81 95 LEU A N 1
ATOM 779 C CA . LEU A 1 95 ? -1.584 3.645 9.425 1.00 96.81 95 LEU A CA 1
ATOM 780 C C . LEU A 1 95 ? -0.521 2.545 9.374 1.00 96.81 95 LEU A C 1
ATOM 782 O O . LEU A 1 95 ? 0.677 2.782 9.183 1.00 96.81 95 LEU A O 1
ATOM 786 N N . ASN A 1 96 ? -0.970 1.304 9.483 1.00 96.19 96 ASN A N 1
ATOM 787 C CA . ASN A 1 96 ? -0.152 0.117 9.302 1.00 96.19 96 ASN A CA 1
ATOM 788 C C . ASN A 1 96 ? -0.662 -0.748 8.133 1.00 96.19 96 ASN A C 1
ATOM 790 O O . ASN A 1 96 ? -1.745 -0.553 7.583 1.00 96.19 96 ASN A O 1
ATOM 794 N N . TYR A 1 97 ? 0.145 -1.725 7.710 1.00 97.75 97 TYR A N 1
ATOM 795 C CA . TYR A 1 97 ? -0.216 -2.589 6.578 1.00 97.75 97 TYR A CA 1
ATOM 796 C C . TYR A 1 97 ? -1.393 -3.519 6.884 1.00 97.75 97 TYR A C 1
ATOM 798 O O . TYR A 1 97 ? -2.060 -3.951 5.946 1.00 97.75 97 TYR A O 1
ATOM 806 N N . GLN A 1 98 ? -1.646 -3.824 8.160 1.00 97.94 98 GLN A N 1
ATOM 807 C CA . GLN A 1 98 ? -2.780 -4.647 8.566 1.00 97.94 98 GLN A CA 1
ATOM 808 C C . GLN A 1 98 ? -4.090 -3.892 8.339 1.00 97.94 98 GLN A C 1
ATOM 810 O O . GLN A 1 98 ? -4.994 -4.451 7.741 1.00 97.94 98 GLN A O 1
ATOM 815 N N . GLU A 1 99 ? -4.160 -2.605 8.678 1.00 97.94 99 GLU A N 1
ATOM 816 C CA . GLU A 1 99 ? -5.355 -1.780 8.452 1.00 97.94 99 GLU A CA 1
ATOM 817 C C . GLU A 1 99 ? -5.705 -1.660 6.964 1.00 97.94 99 GLU A C 1
ATOM 819 O O . GLU A 1 99 ? -6.869 -1.766 6.578 1.00 97.94 99 GLU A O 1
ATOM 824 N N . ILE A 1 100 ? -4.692 -1.498 6.107 1.00 98.06 100 ILE A N 1
ATOM 825 C CA . ILE A 1 100 ? -4.881 -1.491 4.650 1.00 98.06 100 ILE A CA 1
ATOM 826 C C . ILE A 1 100 ? -5.354 -2.864 4.153 1.00 98.06 100 ILE A C 1
ATOM 828 O O . ILE A 1 100 ? -6.216 -2.942 3.277 1.00 98.06 100 ILE A O 1
ATOM 832 N N . ALA A 1 101 ? -4.793 -3.945 4.702 1.00 98.19 101 ALA A N 1
ATOM 833 C CA . ALA A 1 101 ? -5.177 -5.308 4.356 1.00 98.19 101 ALA A CA 1
ATOM 834 C C . ALA A 1 101 ? -6.629 -5.599 4.755 1.00 98.19 101 ALA A C 1
ATOM 836 O O . ALA A 1 101 ? -7.399 -6.072 3.921 1.00 98.19 101 ALA A O 1
ATOM 837 N N . ASP A 1 102 ? -7.016 -5.230 5.974 1.00 98.06 102 ASP A N 1
ATOM 838 C CA . ASP A 1 102 ? -8.365 -5.406 6.507 1.00 98.06 102 ASP A CA 1
ATOM 839 C C . ASP A 1 102 ? -9.389 -4.605 5.691 1.00 98.06 102 ASP A C 1
ATOM 841 O O . ASP A 1 102 ? -10.445 -5.130 5.338 1.00 98.06 102 ASP A O 1
ATOM 845 N N . PHE A 1 103 ? -9.057 -3.365 5.308 1.00 97.81 103 PHE A N 1
ATOM 846 C CA . PHE A 1 103 ? -9.922 -2.531 4.469 1.00 97.81 103 PHE A CA 1
ATOM 847 C C . PHE A 1 103 ? -10.141 -3.114 3.063 1.00 97.81 103 PHE A C 1
ATOM 849 O O . PHE A 1 103 ? -11.252 -3.058 2.537 1.00 97.81 103 PHE A O 1
ATOM 856 N N . LEU A 1 104 ? -9.097 -3.674 2.448 1.00 97.44 104 LEU A N 1
ATOM 857 C CA . LEU A 1 104 ? -9.176 -4.256 1.104 1.00 97.44 104 LEU A CA 1
ATOM 858 C C . LEU A 1 104 ? -9.651 -5.718 1.093 1.00 97.44 104 LEU A C 1
ATOM 860 O O . LEU A 1 104 ? -9.840 -6.281 0.015 1.00 97.44 104 LEU A O 1
ATOM 864 N N . GLY A 1 105 ? -9.809 -6.353 2.258 1.00 97.62 105 GLY A N 1
ATOM 865 C CA . GLY A 1 105 ? -10.082 -7.790 2.352 1.00 97.62 105 GLY A CA 1
ATOM 866 C C . GLY A 1 105 ? -8.918 -8.655 1.849 1.00 97.62 105 GLY A C 1
ATOM 867 O O . GLY A 1 105 ? -9.130 -9.744 1.314 1.00 97.62 105 GLY A O 1
ATOM 868 N N . LEU A 1 106 ? -7.684 -8.164 1.980 1.00 97.44 106 LEU A N 1
ATOM 869 C CA . LEU A 1 106 ? -6.461 -8.836 1.546 1.00 97.44 106 LEU A CA 1
ATOM 870 C C . LEU A 1 106 ? -5.688 -9.410 2.736 1.00 97.44 106 LEU A C 1
ATOM 872 O O . LEU A 1 106 ? -5.890 -9.050 3.889 1.00 97.44 106 LEU A O 1
ATOM 876 N N . ASN A 1 107 ? -4.732 -10.291 2.446 1.00 97.12 107 ASN A N 1
ATOM 877 C CA . ASN A 1 107 ? -3.754 -10.714 3.442 1.00 97.12 107 ASN A CA 1
ATOM 878 C C . ASN A 1 107 ? -2.652 -9.649 3.602 1.00 97.12 107 ASN A C 1
ATOM 880 O O . ASN A 1 107 ? -2.223 -9.040 2.618 1.00 97.12 107 ASN A O 1
ATOM 884 N N . LEU A 1 108 ? -2.113 -9.506 4.816 1.00 97.56 108 LEU A N 1
ATOM 885 C CA . LEU A 1 108 ? -0.984 -8.624 5.139 1.00 97.56 108 LEU A CA 1
ATOM 886 C C . LEU A 1 108 ? 0.207 -8.837 4.192 1.00 97.56 108 LEU A C 1
ATOM 888 O O . LEU A 1 108 ? 0.812 -7.884 3.700 1.00 97.56 108 LEU A O 1
ATOM 892 N N . ALA A 1 109 ? 0.526 -10.103 3.907 1.00 96.12 109 ALA A N 1
ATOM 893 C CA . ALA A 1 109 ? 1.599 -10.459 2.985 1.00 96.12 109 ALA A CA 1
ATOM 894 C C . ALA A 1 109 ? 1.324 -9.949 1.563 1.00 96.12 109 ALA A C 1
ATOM 896 O O . ALA A 1 109 ? 2.236 -9.453 0.911 1.00 96.12 109 ALA A O 1
ATOM 897 N N . THR A 1 110 ? 0.071 -10.000 1.101 1.00 96.25 110 THR A N 1
ATOM 898 C CA . THR A 1 110 ? -0.325 -9.494 -0.219 1.00 96.25 110 THR A CA 1
ATOM 899 C C . THR A 1 110 ? -0.134 -7.984 -0.306 1.00 96.25 110 THR A C 1
ATOM 901 O O . THR A 1 110 ? 0.459 -7.506 -1.269 1.00 96.25 110 THR A O 1
ATOM 904 N N . VAL A 1 111 ? -0.564 -7.231 0.711 1.00 97.75 111 VAL A N 1
ATOM 905 C CA . VAL A 1 111 ? -0.353 -5.774 0.761 1.00 97.75 111 VAL A CA 1
ATOM 906 C C . VAL A 1 111 ? 1.137 -5.439 0.779 1.00 97.75 111 VAL A C 1
ATOM 908 O O . VAL A 1 111 ? 1.587 -4.595 0.007 1.00 97.75 111 VAL A O 1
ATOM 911 N N . SER A 1 112 ? 1.925 -6.142 1.596 1.00 96.50 112 SER A N 1
ATOM 912 C CA . SER A 1 112 ? 3.381 -5.971 1.636 1.00 96.50 112 SER A CA 1
ATOM 913 C C . SER A 1 112 ? 4.025 -6.244 0.273 1.00 96.50 112 SER A C 1
ATOM 915 O O . SER A 1 112 ? 4.833 -5.447 -0.203 1.00 96.50 112 SER A O 1
ATOM 917 N N . ASN A 1 113 ? 3.642 -7.335 -0.388 1.00 95.38 113 ASN A N 1
ATOM 918 C CA . ASN A 1 113 ? 4.148 -7.696 -1.710 1.00 95.38 113 ASN A CA 1
ATOM 919 C C . ASN A 1 113 ? 3.797 -6.625 -2.748 1.00 95.38 113 ASN A C 1
ATOM 921 O O . ASN A 1 113 ? 4.673 -6.232 -3.523 1.00 95.38 113 ASN A O 1
ATOM 925 N N . LYS A 1 114 ? 2.568 -6.090 -2.700 1.00 95.62 114 LYS A N 1
ATOM 926 C CA . LYS A 1 114 ? 2.136 -5.012 -3.591 1.00 95.62 114 LYS A CA 1
ATOM 927 C C . LYS A 1 114 ? 2.933 -3.729 -3.399 1.00 95.62 114 LYS A C 1
ATOM 929 O O . LYS A 1 114 ? 3.508 -3.189 -4.338 1.00 95.62 114 LYS A O 1
ATOM 934 N N . ILE A 1 115 ? 3.069 -3.286 -2.153 1.00 95.88 115 ILE A N 1
ATOM 935 C CA . ILE A 1 115 ? 3.849 -2.089 -1.813 1.00 95.88 115 ILE A CA 1
ATOM 936 C C . ILE A 1 115 ? 5.319 -2.237 -2.234 1.00 95.88 115 ILE A C 1
ATOM 938 O O . ILE A 1 115 ? 5.933 -1.273 -2.692 1.00 95.88 115 ILE A O 1
ATOM 942 N N . ASN A 1 116 ? 5.887 -3.438 -2.100 1.00 94.44 116 ASN A N 1
ATOM 943 C CA . ASN A 1 116 ? 7.303 -3.701 -2.358 1.00 94.44 116 ASN A CA 1
ATOM 944 C C . ASN A 1 116 ? 7.638 -4.075 -3.817 1.00 94.44 116 ASN A C 1
ATOM 946 O O . ASN A 1 116 ? 8.802 -4.388 -4.093 1.00 94.44 116 ASN A O 1
ATOM 950 N N . GLY A 1 117 ? 6.680 -4.018 -4.747 1.00 92.94 117 GLY A N 1
ATOM 951 C CA . GLY A 1 117 ? 6.962 -4.199 -6.175 1.00 92.94 117 GLY A CA 1
ATOM 952 C C . GLY A 1 117 ? 6.767 -5.608 -6.727 1.00 92.94 117 GLY A C 1
ATOM 953 O O . GLY A 1 117 ? 7.163 -5.870 -7.858 1.00 92.94 117 GLY A O 1
ATOM 954 N N . GLN A 1 118 ? 6.235 -6.547 -5.943 1.00 93.56 118 GLN A N 1
ATOM 955 C CA . GLN A 1 118 ? 6.075 -7.945 -6.371 1.00 93.56 118 GLN A CA 1
ATOM 956 C C . GLN A 1 118 ? 4.748 -8.204 -7.102 1.00 93.56 118 GLN A C 1
ATOM 958 O O . GLN A 1 118 ? 4.591 -9.258 -7.711 1.00 93.56 118 GLN A O 1
ATOM 963 N N . SER A 1 119 ? 3.792 -7.277 -7.022 1.00 93.25 119 SER A N 1
ATOM 964 C CA . SER A 1 119 ? 2.478 -7.358 -7.672 1.00 93.25 119 SER A CA 1
ATOM 965 C C . SER A 1 119 ? 1.812 -5.985 -7.668 1.00 93.25 119 SER A C 1
ATOM 967 O O . SER A 1 119 ? 1.885 -5.306 -6.657 1.00 93.25 119 SER A O 1
ATOM 969 N N . ASP A 1 120 ? 1.081 -5.596 -8.701 1.00 94.06 120 ASP A N 1
ATOM 970 C CA . ASP A 1 120 ? 0.426 -4.282 -8.700 1.00 94.06 120 ASP A CA 1
ATOM 971 C C . ASP A 1 120 ? -0.894 -4.253 -7.910 1.00 94.06 120 ASP A C 1
ATOM 973 O O . ASP A 1 120 ? -1.546 -5.282 -7.672 1.00 94.06 120 ASP A O 1
ATOM 977 N N . PHE A 1 121 ? -1.315 -3.051 -7.504 1.00 95.56 121 PHE A N 1
ATOM 978 C CA . PHE A 1 121 ? -2.697 -2.815 -7.084 1.00 95.56 121 PHE A CA 1
ATOM 979 C C . PHE A 1 121 ? -3.619 -2.784 -8.308 1.00 95.56 121 PHE A C 1
ATOM 981 O O . PHE A 1 121 ? -3.318 -2.161 -9.323 1.00 95.56 121 PHE A O 1
ATOM 988 N N . SER A 1 122 ? -4.773 -3.437 -8.205 1.00 95.44 122 SER A N 1
ATOM 989 C CA . SER A 1 122 ? -5.827 -3.321 -9.212 1.00 95.44 122 SER A CA 1
ATOM 990 C C . SER A 1 122 ? -6.455 -1.927 -9.170 1.00 95.44 122 SER A C 1
ATOM 992 O O . SER A 1 122 ? -6.497 -1.273 -8.125 1.00 95.44 122 SER A O 1
ATOM 994 N N . LEU A 1 123 ? -7.030 -1.489 -10.291 1.00 94.56 123 LEU A N 1
ATOM 995 C CA . LEU A 1 123 ? -7.734 -0.205 -10.359 1.00 94.56 123 LEU A CA 1
ATOM 996 C C . LEU A 1 123 ? -8.882 -0.111 -9.341 1.00 94.56 123 LEU A C 1
ATOM 998 O O . LEU A 1 123 ? -9.122 0.954 -8.778 1.00 94.56 123 LEU A O 1
ATOM 1002 N N . SER A 1 124 ? -9.573 -1.220 -9.060 1.00 96.75 124 SER A N 1
ATOM 1003 C CA . SER A 1 124 ? -10.611 -1.283 -8.026 1.00 96.75 124 SER A CA 1
ATOM 1004 C C . SER A 1 124 ? -10.055 -1.064 -6.618 1.00 96.75 124 SER A C 1
ATOM 1006 O O . SER A 1 124 ? -10.651 -0.305 -5.855 1.00 96.75 124 SER A O 1
ATOM 1008 N N . GLU A 1 125 ? -8.909 -1.669 -6.283 1.00 97.31 125 GLU A N 1
ATOM 1009 C CA . GLU A 1 125 ? -8.240 -1.470 -4.987 1.00 97.31 125 GLU A CA 1
ATOM 1010 C C . GLU A 1 125 ? -7.774 -0.016 -4.835 1.00 97.31 125 GLU A C 1
ATOM 1012 O O . GLU A 1 125 ? -8.038 0.611 -3.809 1.00 97.31 125 GLU A O 1
ATOM 1017 N N . ILE A 1 126 ? -7.153 0.553 -5.877 1.00 96.19 126 ILE A N 1
ATOM 1018 C CA . ILE A 1 126 ? -6.734 1.962 -5.893 1.00 96.19 126 ILE A CA 1
ATOM 1019 C C . ILE A 1 126 ? -7.948 2.868 -5.681 1.00 96.19 126 ILE A C 1
ATOM 1021 O O . ILE A 1 126 ? -7.927 3.733 -4.811 1.00 96.19 126 ILE A O 1
ATOM 1025 N N . ASN A 1 127 ? -9.039 2.650 -6.416 1.00 96.25 127 ASN A N 1
ATOM 1026 C CA . ASN A 1 127 ? -10.252 3.452 -6.272 1.00 96.25 127 ASN A CA 1
ATOM 1027 C C . ASN A 1 127 ? -10.887 3.326 -4.879 1.00 96.25 127 ASN A C 1
ATOM 1029 O O . ASN A 1 127 ? -11.389 4.322 -4.354 1.00 96.25 127 ASN A O 1
ATOM 1033 N N . ALA A 1 128 ? -10.851 2.144 -4.261 1.00 97.25 128 ALA A N 1
ATOM 1034 C CA . ALA A 1 128 ? -11.314 1.957 -2.888 1.00 97.25 128 ALA A CA 1
ATOM 1035 C C . ALA A 1 128 ? -10.461 2.765 -1.895 1.00 97.25 128 ALA A C 1
ATOM 1037 O O . ALA A 1 128 ? -11.011 3.504 -1.075 1.00 97.25 128 ALA A O 1
ATOM 1038 N N . LEU A 1 129 ? -9.131 2.698 -2.016 1.00 96.19 129 LEU A N 1
ATOM 1039 C CA . LEU A 1 129 ? -8.202 3.471 -1.184 1.00 96.19 129 LEU A CA 1
ATOM 1040 C C . LEU A 1 129 ? -8.395 4.980 -1.369 1.00 96.19 129 LEU A C 1
ATOM 1042 O O . LEU A 1 129 ? -8.453 5.716 -0.384 1.00 96.19 129 LEU A O 1
ATOM 1046 N N . ARG A 1 130 ? -8.577 5.438 -2.613 1.00 95.50 130 ARG A N 1
ATOM 1047 C CA . ARG A 1 130 ? -8.878 6.843 -2.927 1.00 95.50 130 ARG A CA 1
ATOM 1048 C C . ARG A 1 130 ? -10.144 7.324 -2.238 1.00 95.50 130 ARG A C 1
ATOM 1050 O O . ARG A 1 130 ? -10.117 8.369 -1.601 1.00 95.50 130 ARG A O 1
ATOM 1057 N N . LYS A 1 131 ? -11.232 6.555 -2.317 1.00 96.31 131 LYS A N 1
ATOM 1058 C CA . LYS A 1 131 ? -12.507 6.917 -1.681 1.00 96.31 131 LYS A CA 1
ATOM 1059 C C . LYS A 1 131 ? -12.419 6.934 -0.156 1.00 96.31 131 LYS A C 1
ATOM 1061 O O . LYS A 1 131 ? -13.018 7.799 0.470 1.00 96.31 131 LYS A O 1
ATOM 1066 N N . LYS A 1 132 ? -11.696 5.984 0.442 1.00 96.06 132 LYS A N 1
ATOM 1067 C CA . LYS A 1 132 ? -11.607 5.853 1.903 1.00 96.06 132 LYS A CA 1
ATOM 1068 C C . LYS A 1 132 ? -10.700 6.898 2.544 1.00 96.06 132 LYS A C 1
ATOM 1070 O O . LYS A 1 132 ? -11.031 7.399 3.613 1.00 96.06 132 LYS A O 1
ATOM 1075 N N . TYR A 1 133 ? -9.570 7.186 1.907 1.00 94.69 133 TYR A N 1
ATOM 1076 C CA . TYR A 1 133 ? -8.492 7.977 2.498 1.00 94.69 133 TYR A CA 1
ATOM 1077 C C . TYR A 1 133 ? -8.212 9.293 1.761 1.00 94.69 133 TYR A C 1
ATOM 1079 O O . TYR A 1 133 ? -7.238 9.969 2.073 1.00 94.69 133 TYR A O 1
ATOM 1087 N N . ASN A 1 134 ? -9.044 9.652 0.778 1.00 93.19 134 ASN A N 1
ATOM 1088 C CA . ASN A 1 134 ? -8.882 10.843 -0.058 1.00 93.19 134 ASN A CA 1
ATOM 1089 C C . ASN A 1 134 ? -7.491 10.935 -0.725 1.00 93.19 134 ASN A C 1
ATOM 1091 O O . ASN A 1 134 ? -6.856 11.986 -0.767 1.00 93.19 134 ASN A O 1
ATOM 1095 N N . LEU A 1 135 ? -6.998 9.796 -1.220 1.00 91.88 135 LEU A N 1
ATOM 1096 C CA . LEU A 1 135 ? -5.685 9.675 -1.856 1.00 91.88 135 LEU A CA 1
ATOM 1097 C C . LEU A 1 135 ? -5.681 10.209 -3.298 1.00 91.88 135 LEU A C 1
ATOM 1099 O O . LEU A 1 135 ? -6.609 9.963 -4.076 1.00 91.88 135 LEU A O 1
ATOM 1103 N N . SER A 1 136 ? -4.580 10.854 -3.694 1.00 90.75 136 SER A N 1
ATOM 1104 C CA . SER A 1 136 ? -4.299 11.135 -5.109 1.00 90.75 136 SER A CA 1
ATOM 1105 C C . SER A 1 136 ? -3.844 9.861 -5.825 1.00 90.75 136 SER A C 1
ATOM 1107 O O . SER A 1 136 ? -3.036 9.104 -5.289 1.00 90.75 136 SER A O 1
ATOM 1109 N N . SER A 1 137 ? -4.326 9.622 -7.050 1.00 87.75 137 SER A N 1
ATOM 1110 C CA . SER A 1 137 ? -3.909 8.461 -7.857 1.00 87.75 137 SER A CA 1
ATOM 1111 C C . SER A 1 137 ? -2.413 8.479 -8.173 1.00 87.75 137 SER A C 1
ATOM 1113 O O . SER A 1 137 ? -1.802 7.423 -8.299 1.00 87.75 137 SER A O 1
ATOM 1115 N N . GLU A 1 138 ? -1.817 9.671 -8.261 1.00 89.62 138 GLU A N 1
ATOM 1116 C CA . GLU A 1 138 ? -0.392 9.900 -8.544 1.00 89.62 138 GLU A CA 1
ATOM 1117 C C . GLU A 1 138 ? 0.539 9.188 -7.563 1.00 89.62 138 GLU A C 1
ATOM 1119 O O . GLU A 1 138 ? 1.689 8.898 -7.884 1.00 89.62 138 GLU A O 1
ATOM 1124 N N . ILE A 1 139 ? 0.043 8.860 -6.369 1.00 91.38 139 ILE A N 1
ATOM 1125 C CA . ILE A 1 139 ? 0.816 8.155 -5.351 1.00 91.38 139 ILE A CA 1
ATOM 1126 C C . ILE A 1 139 ? 1.205 6.726 -5.773 1.00 91.38 139 ILE A C 1
ATOM 1128 O O . ILE A 1 139 ? 2.182 6.177 -5.253 1.00 91.38 139 ILE A O 1
ATOM 1132 N N . PHE A 1 140 ? 0.454 6.142 -6.713 1.00 90.12 140 PHE A N 1
ATOM 1133 C CA . PHE A 1 140 ? 0.680 4.806 -7.269 1.00 90.12 140 PHE A CA 1
ATOM 1134 C C . PHE A 1 140 ? 1.413 4.833 -8.616 1.00 90.12 140 PHE A C 1
ATOM 1136 O O . PHE A 1 140 ? 1.839 3.784 -9.087 1.00 90.12 140 PHE A O 1
ATOM 1143 N N . PHE A 1 141 ? 1.603 6.000 -9.234 1.00 84.50 141 PHE A N 1
ATOM 1144 C CA . PHE A 1 141 ? 2.308 6.110 -10.509 1.00 84.50 141 PHE A CA 1
ATOM 1145 C C . PHE A 1 141 ? 3.773 6.497 -10.278 1.00 84.50 141 PHE A C 1
ATOM 1147 O O . PHE A 1 141 ? 4.090 7.425 -9.533 1.00 84.50 141 PHE A O 1
ATOM 1154 N N . THR A 1 142 ? 4.686 5.759 -10.908 1.00 70.06 142 THR A N 1
ATOM 1155 C CA . THR A 1 142 ? 6.091 6.165 -11.037 1.00 70.06 142 THR A CA 1
ATOM 1156 C C . THR A 1 142 ? 6.317 6.710 -12.437 1.00 70.06 142 THR A C 1
ATOM 1158 O O . THR A 1 142 ? 5.772 6.140 -13.378 1.00 70.06 142 THR A O 1
ATOM 1161 N N . ASP A 1 143 ? 7.161 7.734 -12.578 1.00 63.62 143 ASP A N 1
ATOM 1162 C CA . ASP A 1 143 ? 7.396 8.530 -13.803 1.00 63.62 143 ASP A CA 1
ATOM 1163 C C . ASP A 1 143 ? 8.020 7.754 -14.992 1.00 63.62 143 ASP A C 1
ATOM 1165 O O . ASP A 1 143 ? 8.642 8.330 -15.872 1.00 63.62 143 ASP A O 1
ATOM 1169 N N . SER A 1 144 ? 7.924 6.422 -15.008 1.00 53.53 144 SER A N 1
ATOM 1170 C CA . SER A 1 144 ? 8.518 5.523 -16.013 1.00 53.53 144 SER A CA 1
ATOM 1171 C C . SER A 1 144 ? 7.449 4.769 -16.815 1.00 53.53 144 SER A C 1
ATOM 1173 O O . SER A 1 144 ? 7.633 3.600 -17.138 1.00 53.53 144 SER A O 1
ATOM 1175 N N . VAL A 1 145 ? 6.318 5.416 -17.098 1.00 50.78 145 VAL A N 1
ATOM 1176 C CA . VAL A 1 145 ? 5.355 4.942 -18.103 1.00 50.78 145 VAL A CA 1
ATOM 1177 C C . VAL A 1 145 ? 5.498 5.874 -19.305 1.00 50.78 145 VAL A C 1
ATOM 1179 O O . VAL A 1 145 ? 4.879 6.934 -19.351 1.00 50.78 145 VAL A O 1
ATOM 1182 N N . ALA A 1 146 ? 6.422 5.516 -20.194 1.00 35.66 146 ALA A N 1
ATOM 1183 C CA . ALA A 1 146 ? 6.600 6.091 -21.523 1.00 35.66 146 ALA A CA 1
ATOM 1184 C C . ALA A 1 146 ? 6.331 4.985 -22.545 1.00 35.66 146 ALA A C 1
ATOM 1186 O O . ALA A 1 146 ? 6.755 3.838 -22.264 1.00 35.66 146 ALA A O 1
#

pLDDT: mean 70.1, std 22.77, range [35.66, 98.19]

Sequence (146 aa):
MTLSIENLLRSRNSFNLFPNICLHLRNKIITSFYRKSNSFLGKNKKSFKKTKKVVDKATKRCYHKSNKVKGVDVMPTKIHKPYAKFKGWIRENGLNYQEIADFLGLNLATVSNKINGQSDFSLSEINALRKKYNLSSEIFFTDSVA

Radius of gyration: 24.44 Å; chains: 1; bounding box: 34×78×50 Å